Protein AF-A0A1F9U377-F1 (afdb_monomer_lite)

Structure (mmCIF, N/CA/C/O backbone):
data_AF-A0A1F9U377-F1
#
_entry.id   AF-A0A1F9U377-F1
#
loop_
_atom_site.group_PDB
_atom_site.id
_atom_site.type_symbol
_atom_site.label_atom_id
_atom_site.label_alt_id
_atom_site.label_comp_id
_atom_site.label_asym_id
_atom_site.label_entity_id
_atom_site.label_seq_id
_atom_site.pdbx_PDB_ins_code
_atom_site.Cartn_x
_atom_site.Cartn_y
_atom_site.Cartn_z
_atom_site.occupancy
_atom_site.B_iso_or_equiv
_atom_site.auth_seq_id
_atom_site.auth_comp_id
_atom_site.auth_asym_id
_atom_site.auth_atom_id
_atom_site.pdbx_PDB_model_num
ATOM 1 N N . MET A 1 1 ? 0.414 -34.765 19.077 1.00 54.91 1 MET A N 1
ATOM 2 C CA . MET A 1 1 ? 1.634 -34.075 19.559 1.00 54.91 1 MET A CA 1
ATOM 3 C C . MET A 1 1 ? 1.755 -32.646 19.012 1.00 54.91 1 MET A C 1
ATOM 5 O O . MET A 1 1 ? 1.843 -31.734 19.819 1.00 54.91 1 MET A O 1
ATOM 9 N N . ALA A 1 2 ? 1.643 -32.412 17.695 1.00 58.75 2 ALA A N 1
ATOM 10 C CA . ALA A 1 2 ? 1.685 -31.062 17.096 1.00 58.75 2 ALA A CA 1
ATOM 11 C C . ALA A 1 2 ? 0.616 -30.080 17.633 1.00 58.75 2 ALA A C 1
ATOM 13 O O . ALA A 1 2 ? 0.929 -28.939 17.952 1.00 58.75 2 ALA A O 1
ATOM 14 N N . LEU A 1 3 ? -0.625 -30.540 17.830 1.00 60.78 3 LEU A N 1
ATOM 15 C CA . LEU A 1 3 ? -1.705 -29.711 18.389 1.00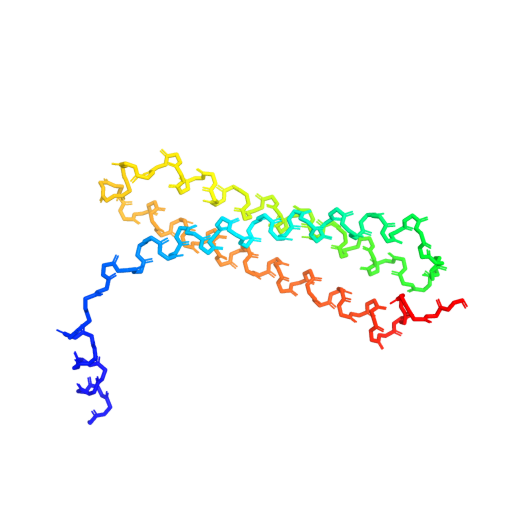 60.78 3 LEU A CA 1
ATOM 16 C C . LEU A 1 3 ? -1.453 -29.279 19.845 1.00 60.78 3 LEU A C 1
ATOM 18 O O . LEU A 1 3 ? -1.832 -28.180 20.233 1.00 60.78 3 LEU A O 1
ATOM 22 N N . ALA A 1 4 ? -0.775 -30.115 20.638 1.00 59.72 4 ALA A N 1
ATOM 23 C CA . ALA A 1 4 ? -0.433 -29.791 22.022 1.00 59.72 4 ALA A CA 1
ATOM 24 C C . ALA A 1 4 ? 0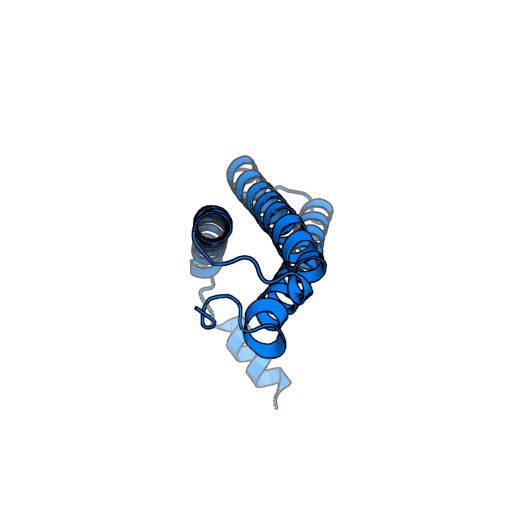.691 -28.745 22.095 1.00 59.72 4 ALA A C 1
ATOM 26 O O . ALA A 1 4 ? 0.627 -27.852 22.931 1.00 59.72 4 ALA A O 1
ATOM 27 N N . LEU A 1 5 ? 1.663 -28.805 21.175 1.00 57.12 5 LEU A N 1
ATOM 28 C CA . LEU A 1 5 ? 2.714 -27.792 21.026 1.00 57.12 5 LEU A CA 1
ATOM 29 C C . LEU A 1 5 ? 2.143 -26.435 20.589 1.00 57.12 5 LEU A C 1
ATOM 31 O O . LEU A 1 5 ? 2.479 -25.417 21.185 1.00 57.12 5 LEU A O 1
ATOM 35 N N . ILE A 1 6 ? 1.217 -26.420 19.622 1.00 61.22 6 ILE A N 1
ATOM 36 C CA . ILE A 1 6 ? 0.508 -25.201 19.193 1.00 61.22 6 ILE A CA 1
ATOM 37 C C . ILE A 1 6 ? -0.287 -24.600 20.360 1.00 61.22 6 ILE A C 1
ATOM 39 O O . ILE A 1 6 ? -0.204 -23.401 20.620 1.00 61.22 6 ILE A O 1
ATOM 43 N N . HIS A 1 7 ? -1.010 -25.434 21.111 1.00 57.41 7 HIS A N 1
ATOM 44 C CA . HIS A 1 7 ? -1.773 -24.990 22.275 1.00 57.41 7 HIS A CA 1
ATOM 45 C C . HIS A 1 7 ? -0.868 -24.456 23.399 1.00 57.41 7 HIS A C 1
ATOM 47 O O . HIS A 1 7 ? -1.215 -23.485 24.065 1.00 57.41 7 HIS A O 1
ATOM 53 N N . GLN A 1 8 ? 0.312 -25.047 23.597 1.00 56.31 8 GLN A N 1
ATOM 54 C CA . GLN A 1 8 ? 1.260 -24.646 24.637 1.00 56.31 8 GLN A CA 1
ATOM 55 C C . GLN A 1 8 ? 2.012 -23.352 24.291 1.00 56.31 8 GLN A C 1
ATOM 57 O O . GLN A 1 8 ? 2.264 -22.555 25.190 1.00 56.31 8 GLN A O 1
ATOM 62 N N . VAL A 1 9 ? 2.310 -23.103 23.009 1.00 59.25 9 VAL A N 1
ATOM 63 C CA . VAL A 1 9 ? 2.827 -21.809 22.522 1.00 59.25 9 VAL A CA 1
ATOM 64 C C . VAL A 1 9 ? 1.759 -20.718 22.648 1.00 59.25 9 VAL A C 1
ATOM 66 O O . VAL A 1 9 ? 2.059 -19.618 23.104 1.00 59.25 9 VAL A O 1
ATOM 69 N N . TRP A 1 10 ? 0.495 -21.033 22.340 1.00 57.59 10 TRP A N 1
ATOM 70 C CA . TRP A 1 10 ? -0.624 -20.096 22.489 1.00 57.59 10 TRP A CA 1
ATOM 71 C C . TRP A 1 10 ? -0.842 -19.694 23.956 1.00 57.59 10 TRP A C 1
ATOM 73 O O . TRP A 1 10 ? -1.013 -18.515 24.257 1.00 57.59 10 TRP A O 1
ATOM 83 N N . LYS A 1 11 ? -0.786 -20.654 24.888 1.00 56.88 11 LYS A N 1
ATOM 84 C CA . LYS A 1 11 ? -1.099 -20.432 26.311 1.00 56.88 11 LYS A CA 1
ATOM 85 C C . LYS A 1 11 ? -0.042 -19.625 27.083 1.00 56.88 11 LYS A C 1
ATOM 87 O O . LYS A 1 11 ? -0.297 -19.277 28.231 1.00 56.88 11 LYS A O 1
ATOM 92 N N . LYS A 1 12 ? 1.141 -19.383 26.505 1.00 52.19 12 LYS A N 1
ATOM 93 C CA . LYS A 1 12 ? 2.316 -18.849 27.222 1.00 52.19 12 LYS A CA 1
ATOM 94 C C . LYS A 1 12 ? 2.816 -17.485 26.732 1.00 52.19 12 LYS A C 1
ATOM 96 O O . LYS A 1 12 ? 3.821 -17.015 27.251 1.00 52.19 12 LYS A O 1
ATOM 101 N N . GLY A 1 13 ? 2.185 -16.891 25.722 1.00 60.47 13 GLY A N 1
ATOM 102 C CA . GLY A 1 13 ? 2.656 -15.635 25.143 1.00 60.47 13 GLY A CA 1
ATOM 103 C C . GLY A 1 13 ? 1.993 -14.422 25.781 1.00 60.47 13 GLY A C 1
ATOM 104 O O . GLY A 1 13 ? 0.789 -14.235 25.625 1.00 60.47 13 GLY A O 1
ATOM 105 N N . ASP A 1 14 ? 2.784 -13.565 26.424 1.00 68.50 14 ASP A N 1
ATOM 106 C CA . ASP A 1 14 ? 2.398 -12.178 26.683 1.00 68.50 14 ASP A CA 1
ATOM 107 C C . ASP A 1 14 ? 2.388 -11.438 25.334 1.00 68.50 14 ASP A C 1
ATOM 109 O O . ASP A 1 14 ? 3.364 -10.819 24.911 1.00 68.50 14 ASP A O 1
ATOM 113 N N . TRP A 1 15 ? 1.289 -11.576 24.589 1.00 78.69 15 TRP A N 1
ATOM 114 C CA . TRP A 1 15 ? 1.102 -11.001 23.248 1.00 78.69 15 TRP A CA 1
ATOM 115 C C . TRP A 1 15 ? 0.827 -9.492 23.265 1.00 78.69 15 TRP A C 1
ATOM 117 O O . TRP A 1 15 ? 0.461 -8.916 22.241 1.00 78.69 15 TRP A O 1
ATOM 127 N N . GLU A 1 16 ? 1.016 -8.838 24.410 1.00 81.25 16 GLU A N 1
ATOM 128 C CA . GLU A 1 16 ? 0.781 -7.405 24.602 1.00 81.25 16 GLU A CA 1
ATOM 129 C C . GLU A 1 16 ? 1.620 -6.546 23.642 1.00 81.25 16 GLU A C 1
ATOM 131 O O . GLU A 1 16 ? 1.200 -5.460 23.251 1.00 81.25 16 GLU A O 1
ATOM 136 N N . TRP A 1 17 ? 2.772 -7.053 23.182 1.00 85.25 17 TRP A N 1
ATOM 137 C CA . TRP A 1 17 ? 3.630 -6.371 22.208 1.00 85.25 17 TRP A CA 1
ATOM 138 C C . TRP A 1 17 ? 3.089 -6.394 20.768 1.00 85.25 17 TRP A C 1
ATOM 140 O O . TRP A 1 17 ? 3.490 -5.552 19.960 1.00 85.25 17 TRP A O 1
ATOM 150 N N . LEU A 1 18 ? 2.180 -7.317 20.421 1.00 88.31 18 LEU A N 1
ATOM 151 C CA . LEU A 1 18 ? 1.657 -7.443 19.053 1.00 88.31 18 LEU A CA 1
ATOM 152 C C . LEU A 1 18 ? 0.836 -6.225 18.644 1.00 88.31 18 LEU A C 1
ATOM 154 O O . LEU A 1 18 ? 0.898 -5.796 17.492 1.00 88.31 18 LEU A O 1
ATOM 158 N N . GLU A 1 19 ? 0.073 -5.652 19.572 1.00 85.00 19 GLU A N 1
ATOM 159 C CA . GLU A 1 19 ? -0.737 -4.482 19.265 1.00 85.00 19 GLU A CA 1
ATOM 160 C C . GLU A 1 19 ? 0.129 -3.276 18.851 1.00 85.00 19 GLU A C 1
ATOM 162 O O . GLU A 1 19 ? -0.059 -2.790 17.727 1.00 85.00 19 GLU A O 1
ATOM 167 N N . PRO A 1 20 ? 1.093 -2.799 19.667 1.00 89.69 20 PRO A N 1
ATOM 168 C CA . PRO A 1 20 ? 1.950 -1.693 19.264 1.00 89.69 20 PRO A CA 1
ATOM 169 C C . PRO A 1 20 ? 2.815 -2.049 18.050 1.00 89.69 20 PRO A C 1
ATOM 171 O O . PRO A 1 20 ? 2.965 -1.204 17.168 1.00 89.69 20 PRO A O 1
ATOM 174 N N . ALA A 1 21 ? 3.325 -3.282 17.944 1.00 92.75 21 ALA A N 1
ATOM 175 C CA . ALA A 1 21 ? 4.114 -3.705 16.787 1.00 92.75 21 ALA A CA 1
ATOM 176 C C . ALA A 1 21 ? 3.309 -3.651 15.481 1.00 92.75 21 ALA A C 1
ATOM 178 O O . ALA A 1 21 ? 3.785 -3.091 14.497 1.00 92.75 21 ALA A O 1
ATOM 179 N N . SER A 1 22 ? 2.075 -4.166 15.472 1.00 91.06 22 SER A N 1
ATOM 180 C CA . SER A 1 22 ? 1.214 -4.148 14.281 1.00 91.06 22 SER A CA 1
ATOM 181 C C . SER A 1 22 ? 0.915 -2.728 13.799 1.00 91.06 22 SER A C 1
ATOM 183 O O . SER A 1 22 ? 0.910 -2.468 12.597 1.00 91.06 22 SER A O 1
ATOM 185 N N . LEU A 1 23 ? 0.714 -1.791 14.733 1.00 91.31 23 LEU A N 1
ATOM 186 C CA . LEU A 1 23 ? 0.480 -0.389 14.414 1.00 91.31 23 LEU A CA 1
ATOM 187 C C . LEU A 1 23 ? 1.741 0.237 13.815 1.00 91.31 23 LEU A C 1
ATOM 189 O O . LEU A 1 23 ? 1.672 0.813 12.734 1.00 91.31 23 LEU A O 1
ATOM 193 N N . TRP A 1 24 ? 2.890 0.099 14.476 1.00 94.62 24 TRP A N 1
ATOM 194 C CA . TRP A 1 24 ? 4.139 0.685 13.988 1.00 94.62 24 TRP A CA 1
ATOM 195 C C . TRP A 1 24 ? 4.582 0.109 12.646 1.00 94.62 24 TRP A C 1
ATOM 197 O O . TRP A 1 24 ? 4.994 0.874 11.780 1.00 94.62 24 TRP A O 1
ATOM 207 N N . LEU A 1 25 ? 4.446 -1.202 12.434 1.00 96.31 25 LEU A N 1
ATOM 208 C CA . LEU A 1 25 ? 4.787 -1.837 11.160 1.00 96.31 25 LEU A CA 1
ATOM 209 C C . LEU A 1 25 ? 3.891 -1.354 10.019 1.00 96.31 25 LEU A C 1
ATOM 211 O O . LEU A 1 25 ? 4.400 -1.085 8.934 1.00 96.31 25 LEU A O 1
ATOM 215 N N . LEU A 1 26 ? 2.588 -1.178 10.259 1.00 96.06 26 LEU A N 1
ATOM 216 C CA . LEU A 1 26 ? 1.685 -0.601 9.261 1.00 96.06 26 LEU A CA 1
ATOM 217 C C . LEU A 1 26 ? 2.098 0.836 8.900 1.00 96.06 26 LEU A C 1
ATOM 219 O O . LEU A 1 26 ? 2.137 1.187 7.722 1.00 96.06 26 LEU A O 1
ATOM 223 N N . TRP A 1 27 ? 2.461 1.654 9.891 1.00 96.44 27 TRP A N 1
ATOM 224 C CA . TRP A 1 27 ? 2.918 3.029 9.661 1.00 96.44 27 TRP A CA 1
ATOM 225 C C . TRP A 1 27 ? 4.237 3.098 8.905 1.00 96.44 27 TRP A C 1
ATOM 227 O O . TRP A 1 27 ? 4.318 3.778 7.885 1.00 96.44 27 TRP A O 1
ATOM 237 N N . ILE A 1 28 ? 5.250 2.380 9.384 1.00 98.12 28 ILE A N 1
ATOM 238 C CA . ILE A 1 28 ? 6.572 2.347 8.759 1.00 98.12 28 ILE A CA 1
ATOM 239 C C . ILE A 1 28 ? 6.450 1.808 7.334 1.00 98.12 28 ILE A C 1
ATOM 241 O O . ILE A 1 28 ? 6.937 2.451 6.414 1.00 98.12 28 ILE A O 1
ATOM 245 N N . GLY A 1 29 ? 5.724 0.706 7.131 1.00 97.88 29 GLY A N 1
ATOM 246 C CA . GLY A 1 29 ? 5.487 0.144 5.802 1.00 97.88 29 GLY A CA 1
ATOM 247 C C . GLY A 1 29 ? 4.799 1.127 4.852 1.00 97.88 29 GLY A C 1
ATOM 248 O O . GLY A 1 29 ? 5.224 1.268 3.710 1.00 97.88 29 GLY A O 1
ATOM 249 N N . THR A 1 30 ? 3.797 1.873 5.329 1.00 98.44 30 THR A N 1
ATOM 250 C CA . THR A 1 30 ? 3.113 2.900 4.522 1.00 98.44 30 THR A CA 1
ATOM 251 C C . THR A 1 30 ? 4.056 4.044 4.138 1.00 98.44 30 THR A C 1
ATOM 253 O O . THR A 1 30 ? 4.069 4.477 2.989 1.00 98.44 30 THR A O 1
ATOM 256 N N . LEU A 1 31 ? 4.870 4.534 5.080 1.00 98.50 31 LEU A N 1
ATOM 257 C CA . LEU A 1 31 ? 5.842 5.599 4.810 1.00 98.50 31 LEU A CA 1
ATOM 258 C C . LEU A 1 31 ? 6.947 5.130 3.857 1.00 98.50 31 LEU A C 1
ATOM 260 O O . LEU A 1 31 ? 7.349 5.875 2.968 1.00 98.50 31 LEU A O 1
ATOM 264 N N . SER A 1 32 ? 7.403 3.886 3.998 1.00 98.56 32 SER A N 1
ATOM 265 C CA . SER A 1 32 ? 8.336 3.266 3.060 1.00 98.56 32 SER A CA 1
ATOM 266 C C . SER A 1 32 ? 7.726 3.115 1.667 1.00 98.56 32 SER A C 1
ATOM 268 O O . SER A 1 32 ? 8.417 3.388 0.693 1.00 98.56 32 SER A O 1
ATOM 270 N N . ALA A 1 33 ? 6.444 2.754 1.552 1.00 98.44 33 ALA A N 1
ATOM 271 C CA . ALA A 1 33 ? 5.747 2.720 0.267 1.00 98.44 33 ALA A CA 1
ATOM 272 C C . ALA A 1 33 ? 5.664 4.117 -0.370 1.00 98.44 33 ALA A C 1
ATOM 274 O O . ALA A 1 33 ? 5.908 4.257 -1.562 1.00 98.44 33 ALA A O 1
ATOM 275 N N . ALA A 1 34 ? 5.401 5.163 0.421 1.00 98.69 34 ALA A N 1
ATOM 276 C CA . ALA A 1 34 ? 5.401 6.541 -0.073 1.00 98.69 34 ALA A CA 1
ATOM 277 C C . ALA A 1 34 ? 6.784 6.961 -0.594 1.00 98.69 34 ALA A C 1
ATOM 279 O O . ALA A 1 34 ? 6.890 7.548 -1.669 1.00 98.69 34 ALA A O 1
ATOM 280 N N . ALA A 1 35 ? 7.845 6.621 0.144 1.00 98.69 35 ALA A N 1
ATOM 281 C CA . ALA A 1 35 ? 9.214 6.859 -0.294 1.00 98.69 35 ALA A CA 1
ATOM 282 C C . ALA A 1 35 ? 9.549 6.073 -1.572 1.00 98.69 35 ALA A C 1
ATOM 284 O O . ALA A 1 35 ? 10.163 6.628 -2.475 1.00 98.69 35 ALA A O 1
ATOM 285 N N . ALA A 1 36 ? 9.115 4.813 -1.676 1.00 98.00 36 ALA A N 1
ATOM 286 C CA . ALA A 1 36 ? 9.324 3.986 -2.861 1.00 98.00 36 ALA A CA 1
ATOM 287 C C . ALA A 1 36 ? 8.629 4.570 -4.100 1.00 98.00 36 ALA A C 1
ATOM 289 O O . ALA A 1 36 ? 9.271 4.687 -5.137 1.00 98.00 36 ALA A O 1
ATOM 290 N N . VAL A 1 37 ? 7.368 5.003 -3.978 1.00 98.50 37 VAL A N 1
ATOM 291 C CA . VAL A 1 37 ? 6.647 5.697 -5.059 1.00 98.50 37 VAL A CA 1
ATOM 292 C C . VAL A 1 37 ? 7.396 6.965 -5.470 1.00 98.50 37 VAL A C 1
ATOM 294 O O . VAL A 1 37 ? 7.682 7.147 -6.646 1.00 98.50 37 VAL A O 1
ATOM 297 N N . GLY A 1 38 ? 7.789 7.809 -4.511 1.00 98.38 38 GLY A N 1
ATOM 298 C CA . GLY A 1 38 ? 8.516 9.046 -4.815 1.00 98.38 38 GLY A CA 1
ATOM 299 C C . GLY A 1 38 ? 9.860 8.810 -5.513 1.00 98.38 38 GLY A C 1
ATOM 30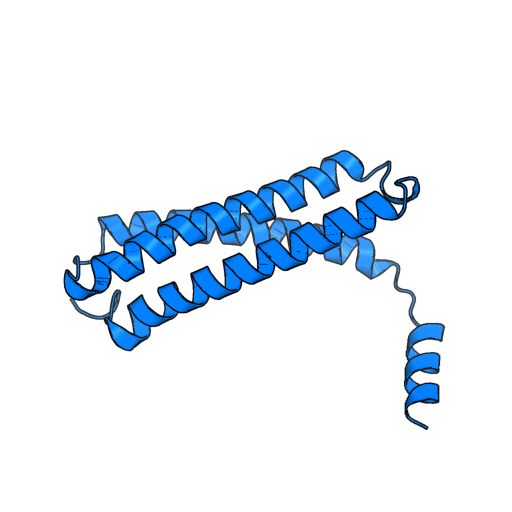0 O O . GLY A 1 38 ? 10.204 9.529 -6.446 1.00 98.38 38 GLY A O 1
ATOM 301 N N . LEU A 1 39 ? 10.609 7.787 -5.096 1.00 96.88 39 LEU A N 1
ATOM 302 C CA . LEU A 1 39 ? 11.857 7.399 -5.756 1.00 96.88 39 LEU A CA 1
ATOM 303 C C . LEU A 1 39 ? 11.618 6.781 -7.139 1.00 96.88 39 LEU A C 1
ATOM 305 O O . LEU A 1 39 ? 12.438 6.989 -8.027 1.00 96.88 39 LEU A O 1
ATOM 309 N N . GLY A 1 40 ? 10.515 6.056 -7.330 1.00 95.19 40 GLY A N 1
ATOM 310 C CA . GLY A 1 40 ? 10.107 5.514 -8.626 1.00 95.19 40 GLY A CA 1
ATOM 311 C C . GLY A 1 40 ? 9.812 6.611 -9.646 1.00 95.19 40 GLY A C 1
ATOM 312 O O . GLY A 1 40 ? 10.374 6.579 -10.733 1.00 95.19 40 GLY A O 1
ATOM 313 N N . LEU A 1 41 ? 9.035 7.629 -9.264 1.00 96.44 41 LEU A N 1
ATOM 314 C CA . LEU A 1 41 ? 8.751 8.791 -10.122 1.00 96.44 41 LEU A CA 1
ATOM 315 C C . LEU A 1 41 ? 10.029 9.567 -10.468 1.00 96.44 41 LEU A C 1
ATOM 317 O O . LEU A 1 41 ? 10.245 9.963 -11.607 1.00 96.44 41 LEU A O 1
ATOM 321 N N . LEU A 1 42 ? 10.935 9.733 -9.499 1.00 95.75 42 LEU A N 1
ATOM 322 C CA . LEU A 1 42 ? 12.243 10.329 -9.778 1.00 95.75 42 LEU A CA 1
ATOM 323 C C . LEU A 1 42 ? 13.067 9.473 -10.757 1.00 95.75 42 LEU A C 1
ATOM 325 O O . LEU A 1 42 ? 13.799 10.010 -11.588 1.00 95.75 42 LEU A O 1
ATOM 329 N N . ALA A 1 43 ? 12.983 8.145 -10.655 1.00 92.12 43 ALA A N 1
ATOM 330 C CA . ALA A 1 43 ? 13.669 7.237 -11.568 1.00 92.12 43 ALA A CA 1
ATOM 331 C C . ALA A 1 43 ? 13.080 7.307 -12.983 1.00 92.12 43 ALA A C 1
ATOM 333 O O . ALA A 1 43 ? 13.842 7.295 -13.944 1.00 92.12 43 ALA A O 1
ATOM 334 N N . GLU A 1 44 ? 11.762 7.443 -13.116 1.00 91.00 44 GLU A N 1
ATOM 335 C CA . GLU A 1 44 ? 11.081 7.621 -14.401 1.00 91.00 44 GLU A CA 1
ATOM 336 C C . GLU A 1 44 ? 11.614 8.838 -15.174 1.00 91.00 44 GLU A C 1
ATOM 338 O O . GLU A 1 44 ? 11.867 8.747 -16.373 1.00 91.00 44 GLU A O 1
ATOM 343 N N . GLU A 1 45 ? 11.870 9.954 -14.483 1.00 90.00 45 GLU A N 1
ATOM 344 C CA . GLU A 1 45 ? 12.408 11.175 -15.098 1.00 90.00 45 GLU A CA 1
ATOM 345 C C . GLU A 1 45 ? 13.913 11.102 -15.424 1.00 90.00 45 GLU A C 1
ATOM 347 O O . GLU A 1 45 ? 14.422 11.913 -16.202 1.00 90.00 45 GLU A O 1
ATOM 352 N N . THR A 1 46 ? 14.658 10.181 -14.804 1.00 89.25 46 THR A N 1
ATOM 353 C CA . THR A 1 46 ? 16.136 10.193 -14.826 1.00 89.25 46 THR A CA 1
ATOM 354 C C . THR A 1 46 ? 16.776 8.987 -15.509 1.00 89.25 46 THR A C 1
ATOM 356 O O . THR A 1 46 ? 17.939 9.065 -15.916 1.00 89.25 46 THR A O 1
ATOM 359 N N . VAL A 1 47 ? 16.055 7.876 -15.651 1.00 86.75 47 VAL A N 1
ATOM 360 C CA . VAL A 1 47 ? 16.532 6.644 -16.291 1.00 86.75 47 VAL A CA 1
ATOM 361 C C . VAL A 1 47 ? 16.151 6.649 -17.779 1.00 86.75 47 VAL A C 1
ATOM 363 O O . VAL A 1 47 ? 15.051 7.078 -18.123 1.00 86.75 47 VAL A O 1
ATOM 366 N N . PRO A 1 48 ? 17.018 6.159 -18.690 1.00 86.81 48 PRO A N 1
ATOM 367 C CA . PRO A 1 48 ? 16.667 6.028 -20.101 1.00 86.81 48 PRO A CA 1
ATOM 368 C C . PRO A 1 48 ? 15.384 5.216 -20.309 1.00 86.81 48 PRO A C 1
ATOM 370 O O . PRO A 1 48 ? 15.253 4.096 -19.812 1.00 86.81 48 PRO A O 1
ATOM 373 N N . HIS A 1 49 ? 14.451 5.763 -21.087 1.00 86.25 49 HIS A N 1
ATOM 374 C CA . HIS A 1 49 ? 13.210 5.068 -21.407 1.00 86.25 49 HIS A CA 1
ATOM 375 C C . HIS A 1 49 ? 13.476 3.836 -22.278 1.00 86.25 49 HIS A C 1
ATOM 377 O O . HIS A 1 49 ? 14.135 3.916 -23.316 1.00 86.25 49 HIS A O 1
ATOM 383 N N . VAL A 1 50 ? 12.901 2.702 -21.879 1.00 90.62 50 VAL A N 1
ATOM 384 C CA . VAL A 1 50 ? 12.936 1.442 -22.629 1.00 90.62 50 VAL A CA 1
ATOM 385 C C . VAL A 1 50 ? 11.547 1.223 -23.238 1.00 90.62 50 VAL A C 1
ATOM 387 O O . VAL A 1 50 ? 10.639 0.825 -22.512 1.00 90.62 50 VAL A O 1
ATOM 390 N N . PRO A 1 51 ? 11.339 1.444 -24.554 1.00 91.88 51 PRO A N 1
ATOM 391 C CA . PRO A 1 51 ? 10.001 1.388 -25.155 1.00 91.88 51 PRO A CA 1
ATOM 392 C C . PRO A 1 51 ? 9.284 0.049 -24.957 1.00 91.88 51 PRO A C 1
ATOM 394 O O . PRO A 1 51 ? 8.073 0.015 -24.775 1.00 91.88 51 PRO A O 1
ATOM 397 N N . ALA A 1 52 ? 10.036 -1.055 -24.945 1.00 93.56 52 ALA A N 1
ATOM 398 C CA . ALA A 1 52 ? 9.489 -2.392 -24.721 1.00 93.56 52 ALA A CA 1
ATOM 399 C C . ALA A 1 52 ? 8.936 -2.601 -23.297 1.00 93.56 52 ALA A C 1
ATOM 401 O O . ALA A 1 52 ? 8.153 -3.519 -23.091 1.00 93.56 52 ALA A O 1
ATOM 402 N N . ALA A 1 53 ? 9.335 -1.765 -22.333 1.00 94.19 53 ALA A N 1
ATOM 403 C CA . ALA A 1 53 ? 8.923 -1.853 -20.935 1.00 94.19 53 ALA A CA 1
ATOM 404 C C . ALA A 1 53 ? 7.742 -0.932 -20.589 1.00 94.19 53 ALA A C 1
ATOM 406 O O . ALA A 1 53 ? 7.278 -0.970 -19.453 1.00 94.19 53 ALA A O 1
ATOM 407 N N . TRP A 1 54 ? 7.281 -0.096 -21.531 1.00 92.81 54 TRP A N 1
ATOM 408 C CA . TRP A 1 54 ? 6.318 0.980 -21.267 1.00 92.81 54 TRP A CA 1
ATOM 409 C C . TRP A 1 54 ? 5.051 0.486 -20.562 1.00 92.81 54 TRP A C 1
ATOM 411 O O . TRP A 1 54 ? 4.697 0.997 -19.508 1.00 92.81 54 TRP A O 1
ATOM 421 N N . GLU A 1 55 ? 4.411 -0.548 -21.110 1.00 95.19 55 GLU A N 1
ATOM 422 C CA . GLU A 1 55 ? 3.158 -1.087 -20.569 1.00 95.19 55 GLU A CA 1
ATOM 423 C C . GLU A 1 55 ? 3.348 -1.638 -19.148 1.00 95.19 55 GLU A C 1
ATOM 425 O O . GLU A 1 55 ? 2.612 -1.277 -18.233 1.00 95.19 55 GLU A O 1
ATOM 430 N N . ALA A 1 56 ? 4.409 -2.421 -18.924 1.00 95.56 56 ALA A N 1
ATOM 431 C CA . ALA A 1 56 ? 4.730 -2.941 -17.596 1.00 95.56 56 ALA A CA 1
ATOM 432 C C . ALA A 1 56 ? 5.077 -1.826 -16.591 1.00 95.56 56 ALA A C 1
ATOM 434 O O . ALA A 1 56 ? 4.815 -1.970 -15.396 1.00 95.56 56 ALA A O 1
ATOM 435 N N . MET A 1 57 ? 5.669 -0.722 -17.055 1.00 95.75 57 MET A N 1
ATOM 436 C CA . MET A 1 57 ? 6.024 0.430 -16.225 1.00 95.75 57 MET A CA 1
ATOM 437 C C . MET A 1 57 ? 4.776 1.203 -15.803 1.00 95.75 57 MET A C 1
ATOM 439 O O . MET A 1 57 ? 4.604 1.462 -14.615 1.00 95.75 57 MET A O 1
ATOM 443 N N . GLU A 1 58 ? 3.892 1.506 -16.751 1.00 96.06 58 GLU A N 1
ATOM 444 C CA . GLU A 1 58 ? 2.633 2.218 -16.514 1.00 96.06 58 GLU A CA 1
ATOM 445 C C . GLU A 1 58 ? 1.706 1.420 -15.575 1.00 96.06 58 GLU A C 1
ATOM 447 O O . GLU A 1 58 ? 1.114 1.970 -14.637 1.00 96.06 58 GLU A O 1
ATOM 452 N N . GLU A 1 59 ? 1.637 0.096 -15.754 1.00 97.94 59 GLU A N 1
ATOM 453 C CA . GLU A 1 59 ? 0.915 -0.799 -14.844 1.00 97.94 59 GLU A CA 1
ATOM 454 C C . GLU A 1 59 ? 1.552 -0.833 -13.448 1.00 97.94 59 GLU A C 1
ATOM 456 O O . GLU A 1 59 ? 0.843 -0.717 -12.442 1.00 97.94 59 GLU A O 1
ATOM 461 N N . HIS A 1 60 ? 2.883 -0.954 -13.360 1.00 97.75 60 HIS A N 1
ATOM 462 C CA . HIS A 1 60 ? 3.606 -0.926 -12.088 1.00 97.75 60 HIS A CA 1
ATOM 463 C C . HIS A 1 60 ? 3.357 0.379 -11.323 1.00 97.75 60 HIS A C 1
ATOM 465 O O . HIS A 1 60 ? 3.032 0.327 -10.135 1.00 97.75 60 HIS A O 1
ATOM 471 N N . GLU A 1 61 ? 3.467 1.528 -11.988 1.00 97.88 61 GLU A N 1
ATOM 472 C CA . GLU A 1 61 ? 3.247 2.852 -11.403 1.00 97.88 61 GLU A CA 1
ATOM 473 C C . GLU A 1 61 ? 1.809 2.998 -10.889 1.00 97.88 61 GLU A C 1
ATOM 475 O O . GLU A 1 61 ? 1.583 3.337 -9.722 1.00 97.88 61 GLU A O 1
ATOM 480 N N . THR A 1 62 ? 0.826 2.649 -11.723 1.00 98.56 62 THR A N 1
ATOM 481 C CA . THR A 1 62 ? -0.593 2.691 -11.350 1.00 98.56 62 THR A CA 1
ATOM 482 C C . THR A 1 62 ? -0.858 1.824 -10.119 1.00 98.56 62 THR A C 1
ATOM 484 O O . THR A 1 62 ? -1.490 2.262 -9.150 1.00 98.56 62 THR A O 1
ATOM 487 N N . LEU A 1 63 ? -0.345 0.591 -10.110 1.00 98.62 63 LEU A N 1
ATOM 488 C CA . LEU A 1 63 ? -0.484 -0.321 -8.978 1.00 98.62 63 LEU A CA 1
ATOM 489 C C . LEU A 1 63 ? 0.284 0.169 -7.741 1.00 98.62 63 LEU A C 1
ATOM 491 O O . LEU A 1 63 ? -0.167 -0.076 -6.622 1.00 98.62 63 LEU A O 1
ATOM 495 N N . ALA A 1 64 ? 1.404 0.873 -7.902 1.00 98.56 64 ALA A N 1
ATOM 496 C CA . ALA A 1 64 ? 2.160 1.451 -6.795 1.00 98.56 64 ALA A CA 1
ATOM 497 C C . ALA A 1 64 ? 1.355 2.549 -6.081 1.00 98.56 64 ALA A C 1
ATOM 499 O O . ALA A 1 64 ? 1.287 2.552 -4.846 1.00 98.56 64 ALA A O 1
ATOM 500 N N . PHE A 1 65 ? 0.656 3.413 -6.826 1.00 98.75 65 PHE A N 1
ATOM 501 C CA . PHE A 1 65 ? -0.275 4.382 -6.241 1.00 98.75 65 PHE A CA 1
ATOM 502 C C . PHE A 1 65 ? -1.459 3.710 -5.539 1.00 98.75 65 PHE A C 1
ATOM 504 O O . PHE A 1 65 ? -1.816 4.119 -4.430 1.00 98.75 65 PHE A O 1
ATOM 511 N N . TRP A 1 66 ? -2.038 2.653 -6.119 1.00 98.75 66 TRP A N 1
ATOM 512 C CA . TRP A 1 66 ? -3.090 1.876 -5.451 1.00 98.75 66 TRP A CA 1
ATOM 513 C C . TRP A 1 66 ? -2.598 1.227 -4.158 1.00 98.75 66 TRP A C 1
ATOM 515 O O . TRP A 1 66 ? -3.267 1.329 -3.127 1.00 98.75 66 TRP A O 1
ATOM 525 N N . THR A 1 67 ? -1.417 0.610 -4.182 1.00 98.69 67 THR A N 1
ATOM 526 C CA . THR A 1 67 ? -0.764 0.031 -3.004 1.00 98.69 67 THR A CA 1
ATOM 527 C C . THR A 1 67 ? -0.596 1.085 -1.912 1.00 98.69 67 THR A C 1
ATOM 529 O O . THR A 1 67 ? -1.062 0.886 -0.786 1.00 98.69 67 THR A O 1
ATOM 532 N N . LEU A 1 68 ? 0.000 2.236 -2.237 1.00 98.81 68 LEU A N 1
ATOM 533 C CA . LEU A 1 68 ? 0.181 3.331 -1.287 1.00 98.81 68 LEU A CA 1
ATOM 534 C C . LEU A 1 68 ? -1.162 3.818 -0.727 1.00 98.81 68 LEU A C 1
ATOM 536 O O . LEU A 1 68 ? -1.306 3.944 0.489 1.00 98.81 68 LEU A O 1
ATOM 540 N N . GLY A 1 69 ? -2.154 4.048 -1.587 1.00 98.69 69 GLY A N 1
ATOM 541 C CA . GLY A 1 69 ? -3.481 4.515 -1.189 1.00 98.69 69 GLY A CA 1
ATOM 542 C C . GLY A 1 69 ? -4.195 3.549 -0.240 1.00 98.69 69 GLY A C 1
ATOM 543 O O . GLY A 1 69 ? -4.740 3.975 0.781 1.00 98.69 69 GLY A O 1
ATOM 544 N N . LEU A 1 70 ? -4.150 2.244 -0.521 1.00 98.69 70 LEU A N 1
ATOM 545 C CA . LEU A 1 70 ? -4.770 1.216 0.317 1.00 98.69 70 LEU A CA 1
ATOM 546 C C . LEU A 1 70 ? -4.094 1.113 1.688 1.00 98.69 70 LEU A C 1
ATOM 548 O O . LEU A 1 70 ? -4.781 1.133 2.713 1.00 98.69 70 LEU A O 1
ATOM 552 N N . PHE A 1 71 ? -2.760 1.055 1.736 1.00 98.62 71 PHE A N 1
ATOM 553 C CA . PHE A 1 71 ? -2.040 1.006 3.010 1.00 98.62 71 PHE A CA 1
ATOM 554 C C . PHE A 1 71 ? -2.183 2.309 3.803 1.00 98.62 71 PHE A C 1
ATOM 556 O O . PHE A 1 71 ? -2.388 2.254 5.016 1.00 98.62 71 PHE A O 1
ATOM 563 N N . ALA A 1 72 ? -2.210 3.468 3.139 1.00 98.56 72 ALA A N 1
ATOM 564 C CA . ALA A 1 72 ? -2.509 4.747 3.776 1.00 98.56 72 ALA A CA 1
ATOM 565 C C . ALA A 1 72 ? -3.921 4.773 4.375 1.00 98.56 72 ALA A C 1
ATOM 567 O O . ALA A 1 72 ? -4.089 5.193 5.522 1.00 98.56 72 ALA A O 1
ATOM 568 N N . ALA A 1 73 ? -4.928 4.261 3.661 1.00 98.38 73 ALA A N 1
ATOM 569 C CA . ALA A 1 73 ? -6.294 4.161 4.169 1.00 98.38 73 ALA A CA 1
ATOM 570 C C . ALA A 1 73 ? -6.392 3.223 5.385 1.00 98.38 73 ALA A C 1
ATOM 572 O O . ALA A 1 73 ? -7.032 3.574 6.383 1.00 98.38 73 ALA A O 1
ATOM 573 N N . LEU A 1 74 ? -5.727 2.061 5.352 1.00 97.88 74 LEU A N 1
ATOM 574 C CA . LEU A 1 74 ? -5.662 1.134 6.490 1.00 97.88 74 LEU A CA 1
ATOM 575 C C . LEU A 1 74 ? -4.953 1.772 7.693 1.00 97.88 74 LEU A C 1
ATOM 577 O O . LEU A 1 74 ? -5.445 1.689 8.822 1.00 97.88 74 LEU A O 1
ATOM 581 N N . SER A 1 75 ? -3.830 2.444 7.448 1.00 97.56 75 SER A N 1
ATOM 582 C CA . SER A 1 75 ? -3.022 3.126 8.460 1.00 97.56 75 SER A CA 1
ATOM 583 C C . SER A 1 75 ? -3.801 4.255 9.142 1.00 97.56 75 SER A C 1
ATOM 585 O O . SER A 1 75 ? -3.904 4.305 10.375 1.00 97.56 75 SER A O 1
ATOM 587 N N . LEU A 1 76 ? -4.464 5.099 8.345 1.00 96.75 76 LEU A N 1
ATOM 588 C CA . LEU A 1 76 ? -5.326 6.171 8.828 1.00 96.75 76 LEU A CA 1
ATOM 589 C C . LEU A 1 76 ? -6.512 5.614 9.622 1.00 96.75 76 LEU A C 1
ATOM 591 O O . LEU A 1 76 ? -6.772 6.067 10.736 1.00 96.75 76 LEU A O 1
ATOM 595 N N . THR A 1 77 ? -7.184 4.582 9.105 1.00 95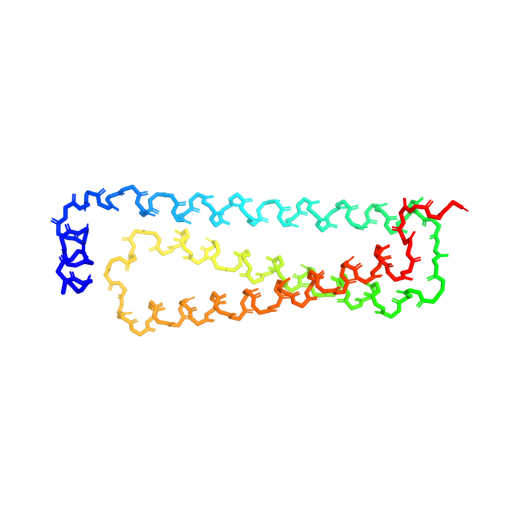.88 77 THR A N 1
ATOM 596 C CA . THR A 1 77 ? -8.298 3.917 9.800 1.00 95.88 77 THR A CA 1
ATOM 597 C C . THR A 1 77 ? -7.864 3.394 11.168 1.00 95.88 77 THR A C 1
ATOM 599 O O . THR A 1 77 ? -8.553 3.621 12.167 1.00 95.88 77 THR A O 1
ATOM 602 N N . ARG A 1 78 ? -6.695 2.743 11.255 1.00 93.94 78 ARG A N 1
ATOM 603 C CA . ARG A 1 78 ? -6.171 2.210 12.520 1.00 93.94 78 ARG A CA 1
ATOM 604 C C . ARG A 1 78 ? -5.865 3.316 13.533 1.00 93.94 78 ARG A C 1
ATOM 606 O O . ARG A 1 78 ? -6.136 3.111 14.717 1.00 93.94 78 ARG A O 1
ATOM 613 N N . ILE A 1 79 ? -5.360 4.478 13.101 1.00 93.00 79 ILE A N 1
ATOM 614 C CA . ILE A 1 79 ? -5.158 5.638 13.989 1.00 93.00 79 ILE A CA 1
ATOM 615 C C . ILE A 1 79 ? -6.480 6.245 14.441 1.00 93.00 79 ILE A C 1
ATOM 617 O O . ILE A 1 79 ? -6.679 6.426 15.645 1.00 93.00 79 ILE A O 1
ATOM 621 N N . LEU A 1 80 ? -7.384 6.544 13.507 1.00 94.31 80 LEU A N 1
ATOM 622 C CA . LEU A 1 80 ? -8.653 7.208 13.812 1.00 94.31 80 LEU A CA 1
ATOM 623 C C . LEU A 1 80 ? -9.506 6.374 14.773 1.00 94.31 80 LEU A C 1
ATOM 625 O O . LEU A 1 80 ? -10.182 6.916 15.649 1.00 94.31 80 LEU A O 1
ATOM 629 N N . LEU A 1 81 ? -9.431 5.047 14.655 1.00 92.81 81 LEU A N 1
ATOM 630 C CA . LEU A 1 81 ? -10.165 4.115 15.503 1.00 92.81 81 LEU A CA 1
ATOM 631 C C . LEU A 1 81 ? -9.364 3.605 16.705 1.00 92.81 81 LEU A C 1
ATOM 633 O O . LEU A 1 81 ? -9.910 2.820 17.472 1.00 92.81 81 LEU A O 1
ATOM 637 N N . ARG A 1 82 ? -8.120 4.054 16.937 1.00 87.94 82 ARG A N 1
ATOM 638 C CA . ARG A 1 82 ? -7.228 3.495 17.973 1.00 87.94 82 ARG A CA 1
ATOM 639 C C . ARG A 1 82 ? -7.889 3.386 19.348 1.00 87.94 82 ARG A C 1
ATOM 641 O O . ARG A 1 82 ? -7.848 2.327 19.955 1.00 87.94 82 ARG A O 1
ATO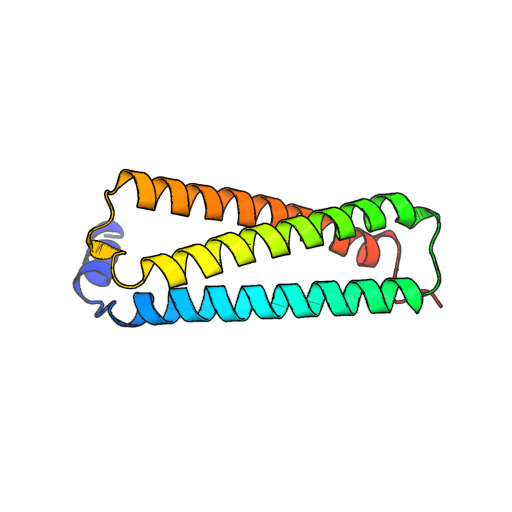M 648 N N . LYS A 1 83 ? -8.547 4.455 19.813 1.00 89.81 83 LYS A N 1
ATOM 649 C CA . LYS A 1 83 ? -9.212 4.499 21.134 1.00 89.81 83 LYS A CA 1
ATOM 650 C C . LYS A 1 83 ? -10.507 3.678 21.215 1.00 89.81 83 LYS A C 1
ATOM 652 O O . LYS A 1 83 ? -10.998 3.433 22.308 1.00 89.81 83 LYS A O 1
ATOM 657 N N . LYS A 1 84 ? -11.100 3.324 20.072 1.00 91.12 84 LYS A N 1
ATOM 658 C CA . LYS A 1 84 ? -12.394 2.626 19.963 1.00 91.12 84 LYS A CA 1
ATOM 659 C C . LYS A 1 84 ? -12.247 1.230 19.349 1.00 91.12 84 LYS A C 1
ATOM 661 O O . LYS A 1 84 ? -13.241 0.606 18.995 1.00 91.12 84 LYS A O 1
ATOM 666 N N . TRP A 1 85 ? -11.015 0.761 19.170 1.00 87.94 85 TRP A N 1
ATOM 667 C CA . TRP A 1 85 ? -10.731 -0.455 18.418 1.00 87.94 85 TRP A CA 1
ATOM 668 C C . TRP A 1 85 ? -11.298 -1.695 19.111 1.00 87.94 85 TRP A C 1
ATOM 670 O O . TRP A 1 85 ? -11.924 -2.542 18.472 1.00 87.94 85 TRP A O 1
ATOM 680 N N . ASP A 1 86 ? -11.155 -1.766 20.432 1.00 86.62 86 ASP A N 1
ATOM 681 C CA . ASP A 1 86 ? -11.619 -2.916 21.207 1.00 86.62 86 ASP A CA 1
ATOM 682 C C . ASP A 1 86 ? -13.141 -2.988 21.279 1.00 86.62 86 ASP A C 1
ATOM 684 O O . ASP A 1 86 ? -13.699 -4.079 21.171 1.00 86.62 86 ASP A O 1
ATOM 688 N N . SER A 1 87 ? -13.810 -1.833 21.340 1.00 89.75 87 SER A N 1
ATOM 689 C CA . SER A 1 87 ? -15.273 -1.727 21.334 1.00 89.75 87 SER A CA 1
ATOM 690 C C . SER A 1 87 ? -15.901 -1.848 19.941 1.00 89.75 87 SER A C 1
ATOM 692 O O . SER A 1 87 ? -17.127 -1.890 19.816 1.00 89.75 87 SER A O 1
ATOM 694 N N . LEU A 1 88 ? -15.090 -1.924 18.882 1.00 90.75 88 LEU A N 1
ATOM 695 C CA . LEU A 1 88 ? -15.569 -2.078 17.515 1.00 90.75 88 LEU A CA 1
ATOM 696 C C . LEU A 1 88 ? -16.207 -3.462 17.327 1.00 90.75 88 LEU A C 1
ATOM 698 O O . LEU A 1 88 ? -15.596 -4.489 17.631 1.00 90.75 88 LEU A O 1
ATOM 702 N N . ALA A 1 89 ? -17.419 -3.500 16.767 1.00 93.31 89 ALA A N 1
ATOM 703 C CA . ALA A 1 89 ? -18.097 -4.762 16.476 1.00 93.31 89 ALA A CA 1
ATOM 704 C C . ALA A 1 89 ? -17.247 -5.658 15.556 1.00 93.31 89 ALA A C 1
ATOM 706 O O . ALA A 1 89 ? -16.662 -5.176 14.583 1.00 93.31 89 ALA A O 1
ATOM 707 N N . ASN A 1 90 ? -17.245 -6.972 15.812 1.00 93.06 90 ASN A N 1
ATOM 708 C CA . ASN A 1 90 ? -16.397 -7.945 15.105 1.00 93.06 90 ASN A CA 1
ATOM 709 C C . ASN A 1 90 ? -16.504 -7.862 13.574 1.00 93.06 90 ASN A C 1
ATOM 711 O O . ASN A 1 90 ? -15.495 -8.003 12.889 1.00 93.06 90 ASN A O 1
ATOM 715 N N . LYS A 1 91 ? -17.691 -7.549 13.031 1.00 94.44 91 LYS A N 1
ATOM 716 C CA . LYS A 1 91 ? -17.892 -7.361 11.584 1.00 94.44 91 LYS A CA 1
ATOM 717 C C . LYS A 1 91 ? -16.942 -6.322 10.974 1.00 94.44 91 LYS A C 1
ATOM 719 O O . LYS A 1 91 ? -16.424 -6.533 9.887 1.00 94.44 91 LYS A O 1
ATOM 724 N N . TRP A 1 92 ? -16.662 -5.231 11.686 1.00 93.75 92 TRP A N 1
ATOM 725 C CA . TRP A 1 92 ? -15.773 -4.171 11.209 1.00 93.75 92 TRP A CA 1
ATOM 726 C C . TRP A 1 92 ? -14.306 -4.589 11.258 1.00 93.75 92 TRP A C 1
ATOM 728 O O . TRP A 1 92 ? -13.544 -4.240 10.362 1.00 93.75 92 TRP A O 1
ATOM 738 N N . LYS A 1 93 ? -13.923 -5.393 12.257 1.00 93.06 93 LYS A N 1
ATOM 739 C CA . LYS A 1 93 ? -12.585 -5.998 12.332 1.00 93.06 93 LYS A CA 1
ATOM 740 C C . LYS A 1 93 ? -12.361 -6.973 11.170 1.00 93.06 93 LYS A C 1
ATOM 742 O O . LYS A 1 93 ? -11.298 -6.955 10.561 1.00 93.06 93 LYS A O 1
ATOM 747 N N . VAL A 1 94 ? -13.379 -7.759 10.808 1.00 95.69 94 VAL A N 1
ATOM 748 C CA . VAL A 1 94 ? -13.338 -8.647 9.633 1.00 95.69 94 VAL A CA 1
ATOM 749 C C . VAL A 1 94 ? -13.226 -7.850 8.333 1.00 95.69 94 VAL A C 1
ATOM 751 O O . VAL A 1 94 ? -12.394 -8.185 7.499 1.00 95.69 94 VAL A O 1
ATOM 754 N N . ILE A 1 95 ? -13.996 -6.769 8.170 1.00 96.31 95 ILE A N 1
ATOM 755 C CA . ILE A 1 95 ? -13.882 -5.881 6.999 1.00 96.31 95 ILE A CA 1
ATOM 756 C C . ILE A 1 95 ? -12.471 -5.287 6.901 1.00 96.31 95 ILE A C 1
ATOM 758 O O . ILE A 1 95 ? -11.887 -5.274 5.821 1.00 96.31 95 ILE A O 1
ATOM 762 N N . PHE A 1 96 ? -11.893 -4.851 8.022 1.00 95.81 96 PHE A N 1
ATOM 763 C CA . PHE A 1 96 ? -10.524 -4.338 8.057 1.00 95.81 96 PHE A CA 1
ATOM 764 C C . PHE A 1 96 ? -9.493 -5.394 7.625 1.00 95.81 96 PHE A C 1
ATOM 766 O O . PHE A 1 96 ? -8.594 -5.087 6.845 1.00 95.81 96 PHE A O 1
ATOM 773 N N . LEU A 1 97 ? -9.644 -6.646 8.071 1.00 96.00 97 LEU A N 1
ATOM 774 C CA . LEU A 1 97 ? -8.809 -7.763 7.609 1.00 96.00 97 LEU A CA 1
ATOM 775 C C . LEU A 1 97 ? -9.021 -8.079 6.120 1.00 96.00 97 LEU A C 1
ATOM 777 O O . LEU A 1 97 ? -8.063 -8.395 5.421 1.00 96.00 97 LEU A O 1
ATOM 781 N N . GLY A 1 98 ? -10.249 -7.947 5.615 1.00 98.00 98 GLY A N 1
ATOM 782 C CA . GLY A 1 98 ? -10.532 -8.036 4.181 1.00 98.00 98 GLY A CA 1
ATOM 783 C C . GLY A 1 98 ? -9.786 -6.964 3.383 1.00 98.00 98 GLY A C 1
ATOM 784 O O . GLY A 1 98 ? -9.175 -7.271 2.364 1.00 98.00 98 GLY A O 1
ATOM 785 N N . GLY A 1 99 ? -9.750 -5.728 3.891 1.00 97.94 99 GLY A N 1
ATOM 786 C CA . GLY A 1 99 ? -8.954 -4.643 3.312 1.00 97.94 99 GLY A CA 1
ATOM 787 C C . GLY A 1 99 ? -7.458 -4.966 3.254 1.00 97.94 99 GLY A C 1
ATOM 788 O O . GLY A 1 99 ? -6.821 -4.701 2.240 1.00 97.94 99 GLY A O 1
ATOM 789 N N . TRP A 1 100 ? -6.912 -5.612 4.289 1.00 97.75 100 TRP A N 1
ATOM 790 C CA . TRP A 1 100 ? -5.536 -6.122 4.278 1.00 97.75 100 TRP A CA 1
ATOM 791 C C . TRP A 1 100 ? -5.292 -7.156 3.180 1.00 97.75 100 TRP A C 1
ATOM 793 O O . TRP A 1 100 ? -4.289 -7.064 2.479 1.00 97.75 100 TRP A O 1
ATOM 803 N N . ALA A 1 101 ? -6.195 -8.123 3.013 1.00 98.25 101 ALA A N 1
ATOM 804 C CA . ALA A 1 101 ? -6.062 -9.135 1.967 1.00 98.25 101 ALA A CA 1
ATOM 805 C C . ALA A 1 101 ? -6.036 -8.502 0.567 1.00 98.25 101 ALA A C 1
ATOM 807 O O . ALA A 1 101 ? -5.195 -8.864 -0.254 1.00 98.25 101 ALA A O 1
ATOM 808 N N . VAL A 1 102 ? -6.900 -7.511 0.320 1.00 98.56 102 VAL A N 1
ATOM 809 C CA . VAL A 1 102 ? -6.906 -6.749 -0.937 1.00 98.56 102 VAL A CA 1
ATOM 810 C C . VAL A 1 102 ? -5.600 -5.970 -1.112 1.00 98.56 102 VAL A C 1
ATOM 812 O O . VAL A 1 102 ? -4.966 -6.089 -2.155 1.00 98.56 102 VAL A O 1
ATOM 815 N N . ALA A 1 103 ? -5.160 -5.228 -0.092 1.00 98.50 103 ALA A N 1
ATOM 816 C CA . ALA A 1 103 ? -3.927 -4.439 -0.150 1.00 98.50 103 ALA A CA 1
ATOM 817 C C . ALA A 1 103 ? -2.685 -5.303 -0.421 1.00 98.50 103 ALA A C 1
ATOM 819 O O . ALA A 1 103 ? -1.837 -4.927 -1.224 1.00 98.50 103 ALA A O 1
ATOM 820 N N . ILE A 1 104 ? -2.599 -6.486 0.196 1.00 98.44 104 ILE A N 1
ATOM 821 C CA . ILE A 1 104 ? -1.526 -7.453 -0.066 1.00 98.44 104 ILE A CA 1
ATOM 822 C C . ILE A 1 104 ? -1.603 -7.981 -1.502 1.00 98.44 104 ILE A C 1
ATOM 824 O O . ILE A 1 104 ? -0.572 -8.089 -2.157 1.00 98.44 104 ILE A O 1
ATOM 828 N N . GLY A 1 105 ? -2.800 -8.296 -2.005 1.00 98.62 105 GLY A N 1
ATOM 829 C CA . GLY A 1 105 ? -2.979 -8.743 -3.388 1.00 98.62 105 GLY A CA 1
ATOM 830 C C . GLY A 1 105 ? -2.480 -7.711 -4.401 1.00 98.62 105 GLY A C 1
ATOM 831 O O . GLY A 1 105 ? -1.722 -8.058 -5.304 1.00 98.62 105 GLY A O 1
ATOM 832 N N . VAL A 1 106 ? -2.836 -6.438 -4.203 1.00 98.75 106 VAL A N 1
ATOM 833 C CA . VAL A 1 106 ? -2.353 -5.332 -5.045 1.00 98.75 106 VAL A CA 1
ATOM 834 C C . VAL A 1 106 ? -0.838 -5.172 -4.920 1.00 98.75 106 VAL A C 1
ATOM 836 O O . VAL A 1 106 ? -0.169 -5.092 -5.942 1.00 98.75 106 VAL A O 1
ATOM 839 N N . LEU A 1 107 ? -0.279 -5.223 -3.705 1.00 98.56 107 LEU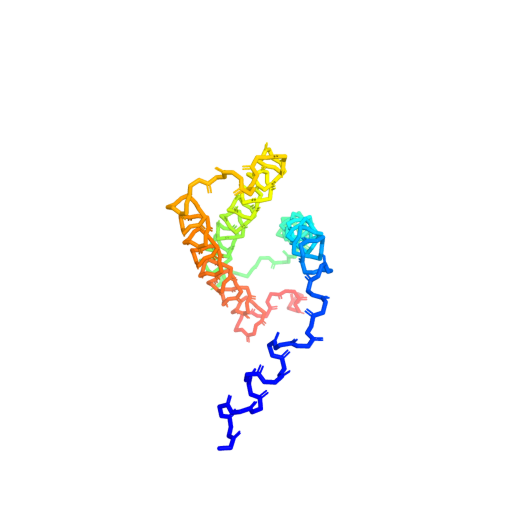 A N 1
ATOM 840 C CA . LEU A 1 107 ? 1.169 -5.139 -3.482 1.00 98.56 107 LEU A CA 1
ATOM 841 C C . LEU A 1 107 ? 1.942 -6.247 -4.210 1.00 98.56 107 LEU A C 1
ATOM 843 O O . LEU A 1 107 ? 3.005 -5.987 -4.770 1.00 98.56 107 LEU A O 1
ATOM 847 N N . ILE A 1 108 ? 1.425 -7.479 -4.206 1.00 98.69 108 ILE A N 1
ATOM 848 C CA . ILE A 1 108 ? 2.037 -8.600 -4.932 1.00 98.69 108 ILE A CA 1
ATOM 849 C C . ILE A 1 108 ? 2.032 -8.317 -6.435 1.00 98.69 108 ILE A C 1
ATOM 851 O O . ILE A 1 108 ? 3.069 -8.488 -7.070 1.00 98.69 108 ILE A O 1
ATOM 855 N N . ALA A 1 109 ? 0.914 -7.839 -6.988 1.00 98.44 109 ALA A N 1
ATOM 856 C CA . ALA A 1 109 ? 0.842 -7.457 -8.396 1.00 98.44 109 ALA A CA 1
ATOM 857 C C . ALA A 1 109 ? 1.832 -6.323 -8.719 1.00 98.44 109 ALA A C 1
ATOM 859 O O . ALA A 1 109 ? 2.620 -6.447 -9.652 1.00 98.44 109 ALA A O 1
ATOM 860 N N . THR A 1 110 ? 1.893 -5.268 -7.893 1.00 98.50 110 THR A N 1
ATOM 861 C CA . THR A 1 110 ? 2.892 -4.193 -8.027 1.00 98.50 110 THR A CA 1
ATOM 862 C C . THR A 1 110 ? 4.313 -4.759 -8.081 1.00 98.50 110 THR A C 1
ATOM 864 O O . THR A 1 110 ? 5.104 -4.363 -8.937 1.00 98.50 110 THR A O 1
ATOM 867 N N . ALA A 1 111 ? 4.641 -5.701 -7.190 1.00 97.81 111 ALA A N 1
ATOM 868 C CA . ALA A 1 111 ? 5.961 -6.320 -7.123 1.00 97.81 111 ALA A CA 1
ATOM 869 C C . ALA A 1 111 ? 6.276 -7.204 -8.340 1.00 97.81 111 ALA A C 1
ATOM 871 O O . ALA A 1 111 ? 7.431 -7.249 -8.754 1.00 97.81 111 ALA A O 1
ATOM 872 N N . GLN A 1 112 ? 5.281 -7.879 -8.924 1.00 98.19 112 GLN A N 1
ATOM 873 C CA . GLN A 1 112 ? 5.458 -8.676 -10.142 1.00 98.19 112 GLN A CA 1
ATOM 874 C C . GLN A 1 112 ? 5.876 -7.794 -11.321 1.00 98.19 112 GLN A C 1
ATOM 876 O O . GLN A 1 112 ? 6.950 -8.011 -11.876 1.00 98.19 112 GLN A O 1
ATOM 881 N N . HIS A 1 113 ? 5.109 -6.742 -11.621 1.00 97.44 113 HIS A N 1
ATOM 882 C CA . HIS A 1 113 ? 5.454 -5.818 -12.707 1.00 97.44 113 HIS A CA 1
ATOM 883 C C . HIS A 1 113 ? 6.781 -5.091 -12.441 1.00 97.44 113 HIS A C 1
ATOM 885 O O . HIS A 1 113 ? 7.610 -4.969 -13.337 1.00 97.44 113 HIS A O 1
ATOM 891 N N . GLY A 1 114 ? 7.049 -4.690 -11.192 1.00 95.62 114 GLY A N 1
ATOM 892 C CA . GLY A 1 114 ? 8.333 -4.080 -10.823 1.00 95.62 114 GLY A CA 1
ATOM 893 C C . GLY A 1 114 ? 9.522 -5.034 -10.996 1.00 95.62 114 GLY A C 1
ATOM 894 O O . GLY A 1 114 ? 10.603 -4.621 -11.414 1.00 95.62 114 GLY A O 1
ATOM 895 N N . GLY A 1 115 ? 9.320 -6.325 -10.723 1.00 95.69 115 GLY A N 1
ATOM 896 C CA . GLY A 1 115 ? 10.289 -7.374 -11.020 1.00 95.69 115 GLY A CA 1
ATOM 897 C C . GLY A 1 115 ? 10.524 -7.527 -12.521 1.00 95.69 115 GLY A C 1
ATOM 898 O O . GLY A 1 115 ? 11.676 -7.599 -12.945 1.00 95.69 115 GLY A O 1
ATOM 899 N N . ASP A 1 116 ? 9.466 -7.510 -13.331 1.00 95.69 116 ASP A N 1
ATOM 900 C CA . ASP A 1 116 ? 9.568 -7.626 -14.788 1.00 95.69 116 ASP A CA 1
ATOM 901 C C . ASP A 1 116 ? 10.370 -6.473 -15.406 1.00 95.69 116 ASP A C 1
ATOM 903 O O . ASP A 1 116 ? 11.221 -6.718 -16.266 1.00 95.69 116 ASP A O 1
ATOM 907 N N . LEU A 1 117 ? 10.182 -5.237 -14.922 1.00 94.56 117 LEU A N 1
ATOM 908 C CA . LEU A 1 117 ? 10.985 -4.078 -15.336 1.00 94.56 117 LEU A CA 1
ATOM 909 C C . LEU A 1 117 ? 12.486 -4.339 -15.191 1.00 94.56 117 LEU A C 1
ATOM 911 O O . LEU A 1 117 ? 13.265 -4.037 -16.095 1.00 94.56 117 LEU A O 1
ATOM 915 N N . VAL A 1 118 ? 12.893 -4.935 -14.073 1.00 93.62 118 VAL A N 1
ATOM 916 C CA . VAL A 1 118 ? 14.304 -5.191 -13.774 1.00 93.62 118 VAL A CA 1
ATOM 917 C C . VAL A 1 118 ? 14.818 -6.435 -14.494 1.00 93.62 118 VAL A C 1
ATOM 919 O O . VAL A 1 118 ? 15.862 -6.388 -15.142 1.00 93.62 118 VAL A O 1
ATOM 922 N N . TYR A 1 119 ? 14.110 -7.557 -14.377 1.00 94.25 119 TYR A N 1
ATOM 923 C CA . TYR A 1 119 ? 14.622 -8.865 -14.781 1.00 94.25 119 TYR A CA 1
ATOM 924 C C . TYR A 1 119 ? 14.374 -9.198 -16.252 1.00 94.25 119 TYR A C 1
ATOM 926 O O . TYR A 1 119 ? 15.196 -9.893 -16.845 1.00 94.25 119 TYR A O 1
ATOM 934 N N . ASN A 1 120 ? 13.290 -8.695 -16.847 1.00 94.00 120 ASN A N 1
ATOM 935 C CA . ASN A 1 120 ? 12.961 -8.964 -18.248 1.00 94.00 120 ASN A CA 1
ATOM 936 C C . ASN A 1 120 ? 13.351 -7.799 -19.161 1.00 94.00 120 ASN A C 1
ATOM 938 O O . ASN A 1 120 ? 13.811 -8.031 -20.277 1.00 94.00 120 ASN A O 1
ATOM 942 N N . TYR A 1 121 ? 13.208 -6.558 -18.685 1.00 92.19 121 TYR A N 1
ATOM 943 C CA . TYR A 1 121 ? 13.474 -5.364 -19.493 1.00 92.19 121 TYR A CA 1
ATOM 944 C C . TYR A 1 121 ? 14.776 -4.631 -19.149 1.00 92.19 121 TYR A C 1
ATOM 946 O O . TYR A 1 121 ? 15.193 -3.761 -19.910 1.00 92.19 121 TYR A O 1
ATOM 954 N N . GLY A 1 122 ? 15.445 -4.973 -18.042 1.00 90.44 122 GLY A N 1
ATOM 955 C CA . GLY A 1 122 ? 16.736 -4.386 -17.665 1.00 90.44 122 GLY A CA 1
ATOM 956 C C . GLY A 1 122 ? 16.683 -2.902 -17.283 1.00 90.44 122 GLY A C 1
ATOM 957 O O . GLY A 1 122 ? 17.718 -2.223 -17.304 1.00 90.44 122 GLY A O 1
ATOM 958 N N . VAL A 1 123 ? 15.502 -2.384 -16.934 1.00 88.94 123 VAL A N 1
ATOM 959 C CA . VAL A 1 123 ? 15.322 -0.997 -16.489 1.00 88.94 123 VAL A CA 1
ATOM 960 C C . VAL A 1 123 ? 16.198 -0.747 -15.255 1.00 88.94 123 VAL A C 1
ATOM 962 O O . VAL A 1 123 ? 16.214 -1.538 -14.312 1.00 88.94 123 VAL A O 1
ATOM 965 N N . GLY A 1 124 ? 16.978 0.338 -15.286 1.00 81.25 124 GLY A N 1
ATOM 966 C CA . GLY A 1 124 ? 17.931 0.707 -14.229 1.00 81.25 124 GLY A CA 1
ATOM 967 C C . GLY A 1 124 ? 19.355 0.152 -14.394 1.00 81.25 124 GLY A C 1
ATOM 968 O O . GLY A 1 124 ? 20.259 0.606 -13.693 1.00 81.25 124 GLY A O 1
ATOM 969 N N . PHE A 1 125 ? 19.587 -0.772 -15.335 1.00 79.19 125 PHE A N 1
ATOM 970 C CA . PHE A 1 125 ? 20.924 -1.304 -15.652 1.00 79.19 125 PHE A CA 1
ATOM 971 C C . PHE A 1 125 ? 21.398 -0.940 -17.056 1.00 79.19 125 PHE A C 1
ATOM 973 O O . PHE A 1 125 ? 22.588 -0.688 -17.260 1.00 79.19 125 PHE A O 1
ATOM 980 N N . ILE A 1 126 ? 20.481 -0.935 -18.022 1.00 64.62 126 ILE A N 1
ATOM 981 C CA . ILE A 1 126 ? 20.776 -0.571 -19.405 1.00 64.62 126 ILE A CA 1
ATOM 982 C C . ILE A 1 126 ? 20.975 0.951 -19.448 1.00 64.62 126 ILE A C 1
ATOM 984 O O . ILE A 1 126 ? 20.076 1.707 -19.083 1.00 64.62 126 ILE A O 1
ATOM 988 N N . LYS A 1 127 ? 22.187 1.379 -19.818 1.00 55.84 127 LYS A N 1
ATOM 989 C CA . LYS A 1 127 ? 22.541 2.786 -20.052 1.00 55.84 127 LYS A CA 1
ATOM 990 C C . LYS A 1 127 ? 22.330 3.165 -21.506 1.00 55.84 127 LYS A C 1
ATOM 992 O O . LYS A 1 127 ? 22.674 2.323 -22.366 1.00 55.84 127 LYS A O 1
#

Foldseek 3Di:
DVVVVVVVVVVPDPCVVVVVVVLVCLVVVLVVLVVVLVVLVVLVVPWDDQPVLVVLSVLLNVLSVVLSVLSVVLNVVCVVCVVVVVVDDVVVVVVSVVSVVVSVVSVVSSVVSVCCCCPVVVTPNDD

Radius of gyration: 19.39 Å; chains: 1; bounding box: 41×45×52 Å

pLDDT: mean 89.96, std 12.65, range [52.19, 98.81]

Sequence (127 aa):
MALALIHQVWKKGDWEWLEPASLWLLWIGTLSAAAAVGLGLLAEETVPHVPAAWEAMEEHETLAFWTLGLFAALSLTRILLRKKWDSLANKWKVIFLGGWAVAIGVLIATAQHGGDLVYNYGVGFIK

Secondary structure (DSSP, 8-state):
-HHHHHHHHHTT--GGGHHHHHHHHHHHHHHHHHHHHHHHHHHHHHSPP-GGGHHHHHHHHHHHHHHHHHHHHHHHHHHHTGGGTTTS-HHHHHHHHHHHHHHHHHHHHHHHHHHHHHHTT-TTT--